Protein AF-A0A5A7MKV9-F1 (afdb_monomer_lite)

pLDDT: mean 92.02, std 10.23, range [53.66, 98.19]

Organism: NCBI:txid1236966

Foldseek 3Di:
DVVQCVVCVDPESNHDDDPVCVVCLVVLVVCVVVVPDDDPSSVSNSVCSVVDPVSVVVVVVVVVDPDDDPPPPD

Structure (mmCIF, N/CA/C/O backbone):
data_AF-A0A5A7MKV9-F1
#
_entry.id   AF-A0A5A7MKV9-F1
#
loop_
_atom_site.group_PDB
_atom_site.id
_atom_site.type_symbol
_atom_site.label_atom_id
_atom_site.label_alt_id
_atom_site.label_comp_id
_atom_site.label_asym_id
_atom_site.label_entity_id
_atom_site.label_seq_id
_atom_site.pdbx_PDB_ins_code
_atom_site.Cartn_x
_atom_site.Cartn_y
_atom_site.Cartn_z
_atom_site.occupancy
_atom_site.B_iso_or_equiv
_atom_site.auth_seq_id
_atom_site.auth_comp_id
_atom_site.auth_asym_id
_atom_site.auth_atom_id
_atom_site.pdbx_PDB_model_num
ATOM 1 N N . MET A 1 1 ? -6.261 4.212 7.640 1.00 81.81 1 MET A N 1
ATOM 2 C CA . MET A 1 1 ? -6.276 2.820 7.153 1.00 81.81 1 MET A CA 1
ATOM 3 C C . MET A 1 1 ? -6.742 1.885 8.253 1.00 81.81 1 MET A C 1
ATOM 5 O O . MET A 1 1 ? -7.814 1.327 8.095 1.00 81.81 1 MET A O 1
ATOM 9 N N . ASP A 1 2 ? -6.029 1.801 9.379 1.00 91.12 2 ASP A N 1
ATOM 10 C CA . ASP A 1 2 ? -6.372 0.894 10.489 1.00 91.12 2 ASP A CA 1
ATOM 11 C C . ASP A 1 2 ? -7.821 1.003 10.962 1.00 91.12 2 ASP A C 1
ATOM 13 O O . ASP A 1 2 ? -8.507 -0.008 11.054 1.00 91.12 2 ASP A O 1
ATOM 17 N N . GLU A 1 3 ? -8.320 2.220 11.181 1.00 94.06 3 GLU A N 1
ATOM 18 C CA . GLU A 1 3 ? -9.708 2.403 11.613 1.00 94.06 3 GLU A CA 1
ATOM 19 C C . GLU A 1 3 ? -10.724 1.938 10.560 1.00 94.06 3 GLU A C 1
ATOM 21 O O . GLU A 1 3 ? -11.705 1.283 10.895 1.00 94.06 3 GLU A O 1
ATOM 26 N N . ALA A 1 4 ? -10.466 2.206 9.278 1.00 94.88 4 ALA A N 1
ATOM 27 C CA . ALA A 1 4 ? -11.346 1.785 8.189 1.00 94.88 4 ALA A CA 1
ATOM 28 C C . ALA A 1 4 ? -11.376 0.251 8.054 1.00 94.88 4 ALA A C 1
ATOM 30 O O . ALA A 1 4 ? -12.451 -0.342 8.005 1.00 94.88 4 ALA A O 1
ATOM 31 N N . LEU A 1 5 ? -10.208 -0.401 8.105 1.00 95.19 5 LEU A N 1
ATOM 32 C CA . LEU A 1 5 ? -10.086 -1.865 8.091 1.00 95.19 5 LEU A CA 1
ATOM 33 C C . LEU A 1 5 ? -10.761 -2.507 9.309 1.00 95.19 5 LEU A C 1
ATOM 35 O O . LEU A 1 5 ? -11.417 -3.537 9.189 1.00 95.19 5 LEU A O 1
ATOM 39 N N . ARG A 1 6 ? -10.622 -1.894 10.488 1.00 94.56 6 ARG A N 1
ATOM 40 C CA . ARG A 1 6 ? -11.245 -2.379 11.722 1.00 94.56 6 ARG A CA 1
ATOM 41 C C . ARG A 1 6 ? -12.769 -2.275 11.668 1.00 94.56 6 ARG A C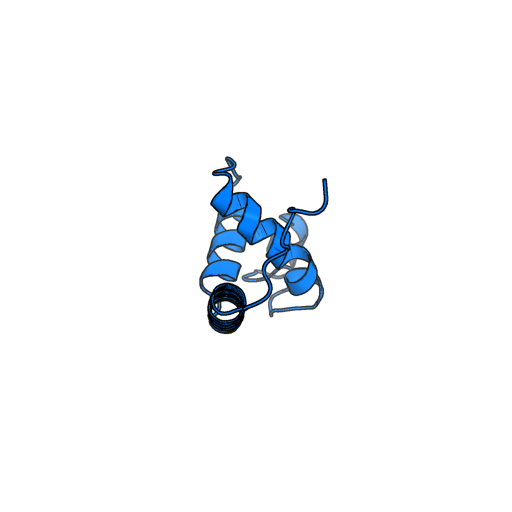 1
ATOM 43 O O . ARG A 1 6 ? -13.444 -3.192 12.122 1.00 94.56 6 ARG A O 1
ATOM 50 N N . LEU A 1 7 ? -13.304 -1.171 11.145 1.00 96.00 7 LEU A N 1
ATOM 51 C CA . LEU A 1 7 ? -14.749 -0.941 11.054 1.00 96.00 7 LEU A CA 1
ATOM 52 C C . LEU A 1 7 ? -15.416 -1.774 9.956 1.00 96.00 7 LEU A C 1
ATOM 54 O O . LEU A 1 7 ? -16.541 -2.224 10.147 1.00 96.00 7 LEU A O 1
ATOM 58 N N . SER A 1 8 ? -14.741 -1.981 8.827 1.00 95.38 8 SER A N 1
ATOM 59 C CA . SER A 1 8 ? -15.275 -2.774 7.715 1.00 95.38 8 SER A CA 1
ATOM 60 C C . SER A 1 8 ? -15.104 -4.282 7.891 1.00 95.38 8 SER A C 1
ATOM 62 O O . SER A 1 8 ? -15.825 -5.050 7.264 1.00 95.38 8 SER A O 1
ATOM 64 N N . GLY A 1 9 ? -14.157 -4.709 8.732 1.00 93.31 9 GLY A N 1
ATOM 65 C CA . GLY A 1 9 ? -13.741 -6.109 8.844 1.00 93.31 9 GLY A CA 1
ATOM 66 C C . GLY A 1 9 ? -12.709 -6.527 7.791 1.00 93.31 9 GLY A C 1
ATOM 67 O O . GLY A 1 9 ? -12.268 -7.677 7.805 1.00 93.31 9 GLY A O 1
ATOM 68 N N . GLY A 1 10 ? -12.286 -5.605 6.917 1.00 92.38 10 GLY A N 1
ATOM 69 C CA . GLY A 1 10 ? -11.447 -5.917 5.766 1.00 92.38 10 GLY A CA 1
ATOM 70 C C . GLY A 1 10 ? -12.174 -6.797 4.734 1.00 92.38 10 GLY A C 1
ATOM 71 O O . GLY A 1 10 ? -13.377 -7.023 4.847 1.00 92.38 10 GLY A O 1
ATOM 72 N N . PRO A 1 11 ? -11.460 -7.321 3.729 1.00 94.75 11 PRO A N 1
ATOM 73 C CA . PRO A 1 11 ? -10.009 -7.246 3.554 1.00 94.75 11 PRO A CA 1
ATOM 74 C C . PRO A 1 11 ? -9.510 -5.947 2.883 1.00 94.75 11 PRO A C 1
ATOM 76 O O . PRO A 1 11 ? -8.327 -5.623 3.002 1.00 94.75 11 PRO A O 1
ATOM 79 N N . PHE A 1 12 ? -10.401 -5.169 2.259 1.00 97.25 12 PHE A N 1
ATOM 80 C CA . PHE A 1 12 ? -10.130 -3.819 1.747 1.00 97.25 12 PHE A CA 1
ATOM 81 C C . PHE A 1 12 ? -10.637 -2.731 2.704 1.00 97.25 12 PHE A C 1
ATOM 83 O O . PHE A 1 12 ? -11.281 -3.032 3.709 1.00 97.25 12 PHE A O 1
ATOM 90 N N . LEU A 1 13 ? -10.343 -1.453 2.425 1.00 97.44 13 LEU A N 1
ATOM 91 C CA . LEU A 1 13 ? -10.605 -0.347 3.361 1.00 97.44 13 LEU A CA 1
ATOM 92 C C . LEU A 1 13 ? -12.071 -0.257 3.818 1.00 97.44 13 LEU A C 1
ATOM 94 O O . LEU A 1 13 ? -12.322 0.135 4.957 1.00 97.44 13 LEU A O 1
ATOM 98 N N . TYR A 1 14 ? -13.014 -0.642 2.956 1.00 96.94 14 TYR A N 1
ATOM 99 C CA . TYR A 1 14 ? -14.454 -0.645 3.234 1.00 96.94 14 TYR A CA 1
ATOM 100 C C . TYR A 1 14 ? -15.109 -2.017 3.004 1.00 96.94 14 TYR A C 1
ATOM 102 O O . TYR A 1 14 ? -16.299 -2.094 2.707 1.00 96.94 14 TYR A O 1
ATOM 110 N N . GLY A 1 15 ? -14.345 -3.099 3.183 1.00 95.56 15 GLY A N 1
ATOM 111 C CA . GLY A 1 15 ? -14.812 -4.472 2.999 1.00 95.56 15 GLY A CA 1
ATOM 112 C C . GLY A 1 15 ? -14.479 -4.962 1.598 1.00 95.56 15 GLY A C 1
ATOM 113 O O . GLY A 1 15 ? -13.409 -5.535 1.387 1.00 95.56 15 GLY A O 1
ATOM 114 N N . ASP A 1 16 ? -15.360 -4.668 0.645 1.00 96.25 16 ASP A N 1
ATOM 115 C CA . ASP A 1 16 ?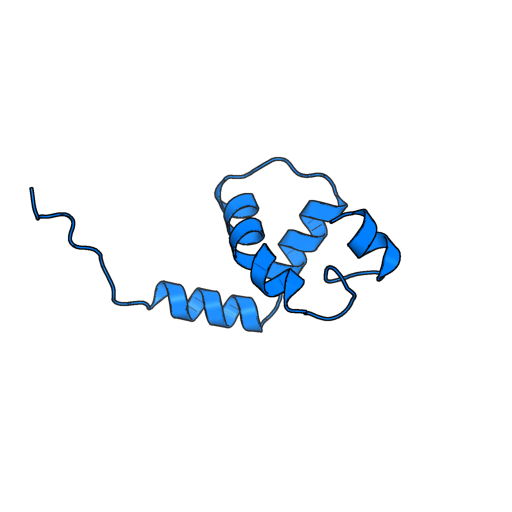 -15.129 -4.929 -0.777 1.00 96.25 16 ASP A CA 1
ATOM 116 C C . ASP A 1 16 ? -14.218 -3.865 -1.407 1.00 96.25 16 ASP A C 1
ATOM 118 O O . ASP A 1 16 ? -14.098 -2.741 -0.908 1.00 96.25 16 ASP A O 1
ATOM 122 N N . TYR A 1 17 ? -13.584 -4.215 -2.532 1.00 96.50 17 TYR A N 1
ATOM 123 C CA . TYR A 1 17 ? -12.736 -3.283 -3.270 1.00 96.50 17 TYR A CA 1
ATOM 124 C C . TYR A 1 17 ? -13.531 -2.047 -3.701 1.00 96.50 17 TYR A C 1
ATOM 126 O O . TYR A 1 17 ? -14.601 -2.149 -4.306 1.00 96.50 17 TYR A O 1
ATOM 134 N N . SER A 1 18 ? -12.989 -0.866 -3.414 1.00 97.06 18 SER A N 1
ATOM 135 C CA . SER A 1 18 ? -13.665 0.405 -3.651 1.00 97.06 18 SER A CA 1
ATOM 136 C C . SER A 1 18 ? -12.752 1.439 -4.311 1.00 97.06 18 SER A C 1
ATOM 138 O O . SER A 1 18 ? -11.545 1.251 -4.464 1.00 97.06 18 SER A O 1
ATOM 140 N N . ILE A 1 19 ? -13.318 2.599 -4.656 1.00 97.62 19 ILE A N 1
ATOM 141 C CA . ILE A 1 19 ? -12.543 3.737 -5.172 1.00 97.62 19 ILE A CA 1
ATOM 142 C C . ILE A 1 19 ? -11.444 4.193 -4.200 1.00 97.62 19 ILE A C 1
ATOM 144 O O . ILE A 1 19 ? -10.404 4.686 -4.635 1.00 97.62 19 ILE A O 1
ATOM 148 N N . ALA A 1 20 ? -11.642 4.002 -2.890 1.00 97.50 20 ALA A N 1
ATOM 149 C CA . ALA A 1 20 ? -10.606 4.288 -1.908 1.00 97.50 20 ALA A CA 1
ATOM 150 C C . ALA A 1 20 ? -9.392 3.379 -2.139 1.00 97.50 20 ALA A C 1
ATOM 152 O O . ALA A 1 20 ? -8.263 3.856 -2.192 1.00 97.50 20 ALA A O 1
ATOM 153 N N . ASP A 1 21 ? -9.615 2.090 -2.368 1.00 98.19 21 ASP A N 1
ATOM 154 C CA . ASP A 1 21 ? -8.547 1.128 -2.626 1.00 98.19 21 ASP A CA 1
ATOM 155 C C . ASP A 1 21 ? -7.847 1.392 -3.958 1.00 98.19 21 ASP A C 1
ATOM 157 O O . ASP A 1 21 ? -6.622 1.315 -4.025 1.00 98.19 21 ASP A O 1
ATOM 161 N N . ALA A 1 22 ? -8.580 1.810 -4.992 1.00 97.25 22 ALA A N 1
ATOM 162 C CA . ALA A 1 22 ? -7.983 2.252 -6.255 1.00 97.25 22 ALA A CA 1
ATOM 163 C C . ALA A 1 22 ? -7.025 3.431 -6.061 1.00 97.25 22 ALA A C 1
ATOM 165 O O . ALA A 1 22 ? -5.914 3.423 -6.592 1.00 97.25 22 ALA A O 1
ATOM 166 N N . PHE A 1 23 ? -7.407 4.408 -5.236 1.00 97.44 23 PHE A N 1
ATOM 167 C CA . PHE A 1 23 ? -6.538 5.532 -4.897 1.00 97.44 23 PHE A CA 1
ATOM 168 C C . PHE A 1 23 ? -5.298 5.101 -4.095 1.00 97.44 23 PHE A C 1
ATOM 170 O O . PHE A 1 23 ? -4.206 5.623 -4.316 1.00 97.44 23 PHE A O 1
ATOM 177 N N . PHE A 1 24 ? -5.444 4.136 -3.182 1.00 97.06 24 PHE A N 1
ATOM 178 C CA . PHE A 1 24 ? -4.352 3.648 -2.332 1.00 97.06 24 PHE A CA 1
ATOM 179 C C . PHE A 1 24 ? -3.481 2.562 -2.981 1.00 97.06 24 PHE A C 1
ATOM 181 O O . PHE A 1 24 ? -2.359 2.335 -2.524 1.00 97.06 24 PHE A O 1
ATOM 188 N N . THR A 1 25 ? -3.925 1.938 -4.072 1.00 97.62 25 THR A N 1
ATOM 189 C CA . THR A 1 25 ? -3.191 0.873 -4.773 1.00 97.62 25 THR A CA 1
ATOM 190 C C . THR A 1 25 ? -1.774 1.316 -5.178 1.00 97.62 25 THR A C 1
ATOM 192 O O . THR A 1 25 ? -0.821 0.622 -4.824 1.00 97.62 25 THR A O 1
ATOM 195 N N . PRO A 1 26 ? -1.551 2.494 -5.802 1.00 96.56 26 PRO A N 1
ATOM 196 C CA . PRO A 1 26 ? -0.199 2.965 -6.114 1.00 96.56 26 PRO A CA 1
ATOM 197 C C . PRO A 1 26 ? 0.680 3.224 -4.880 1.00 96.56 26 PRO A C 1
ATOM 199 O O . PRO A 1 26 ? 1.907 3.200 -4.986 1.00 96.56 26 PRO A O 1
ATOM 202 N N . LEU A 1 27 ? 0.093 3.521 -3.718 1.00 96.56 27 LEU A N 1
ATOM 203 C CA . LEU A 1 27 ? 0.854 3.634 -2.474 1.00 96.56 27 LEU A CA 1
ATOM 204 C C . LEU A 1 27 ? 1.269 2.243 -1.988 1.00 96.56 27 LEU A C 1
ATOM 206 O O . LEU A 1 27 ? 2.445 2.037 -1.698 1.00 96.56 27 LEU A O 1
ATOM 210 N N . ALA A 1 28 ? 0.338 1.287 -1.961 1.00 96.62 28 ALA A N 1
ATOM 211 C CA . ALA A 1 28 ? 0.602 -0.090 -1.549 1.00 96.62 28 ALA A CA 1
ATOM 212 C C . ALA A 1 28 ? 1.754 -0.726 -2.351 1.00 96.62 28 ALA A C 1
ATOM 214 O O . ALA A 1 28 ? 2.647 -1.337 -1.762 1.00 96.62 28 ALA A O 1
ATOM 215 N N . THR A 1 29 ? 1.812 -0.493 -3.669 1.00 96.06 29 THR A N 1
ATOM 216 C CA . THR A 1 29 ? 2.911 -1.006 -4.508 1.00 96.06 29 THR A CA 1
ATOM 217 C C . THR A 1 29 ? 4.278 -0.428 -4.144 1.00 96.06 29 THR A C 1
ATOM 219 O O .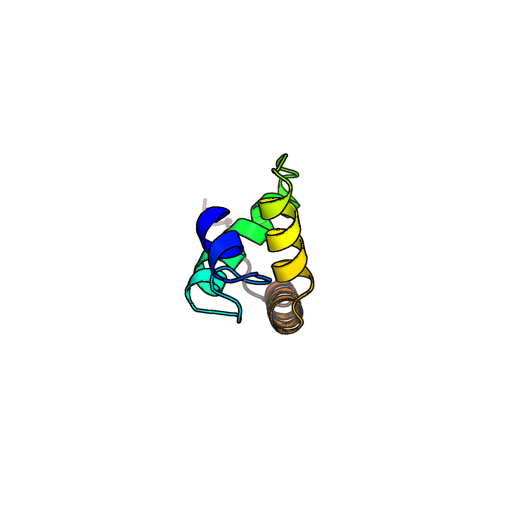 THR A 1 29 ? 5.281 -1.148 -4.166 1.00 96.06 29 THR A O 1
ATOM 222 N N . ARG A 1 30 ? 4.341 0.860 -3.785 1.00 96.38 30 ARG A N 1
ATOM 223 C CA . ARG A 1 30 ? 5.581 1.531 -3.364 1.00 96.38 30 ARG A CA 1
ATOM 224 C C . ARG A 1 30 ? 6.030 1.085 -1.986 1.00 96.38 30 ARG A C 1
ATOM 226 O O . ARG A 1 30 ? 7.220 0.870 -1.803 1.00 96.38 30 ARG A O 1
ATOM 233 N N . LEU A 1 31 ? 5.097 0.894 -1.053 1.00 96.44 31 LEU A N 1
ATOM 234 C CA . LEU A 1 31 ? 5.421 0.381 0.279 1.00 96.44 31 LEU A CA 1
ATOM 235 C C . LEU A 1 31 ? 6.138 -0.972 0.190 1.00 96.44 31 LEU A C 1
ATOM 237 O O . LEU A 1 31 ? 7.147 -1.164 0.861 1.00 96.44 31 LEU A O 1
ATOM 241 N N . ARG A 1 32 ? 5.687 -1.857 -0.710 1.00 93.06 32 ARG A N 1
ATOM 242 C CA . ARG A 1 32 ? 6.371 -3.126 -0.988 1.00 93.06 32 ARG A CA 1
ATOM 243 C C . ARG A 1 32 ? 7.703 -2.946 -1.724 1.00 93.06 32 ARG A C 1
ATOM 245 O O . ARG A 1 32 ? 8.664 -3.633 -1.411 1.00 93.06 32 ARG A O 1
ATOM 252 N N . SER A 1 33 ? 7.767 -2.054 -2.714 1.00 92.12 33 SER A N 1
ATOM 253 C CA . SER A 1 33 ? 8.974 -1.869 -3.543 1.00 92.12 33 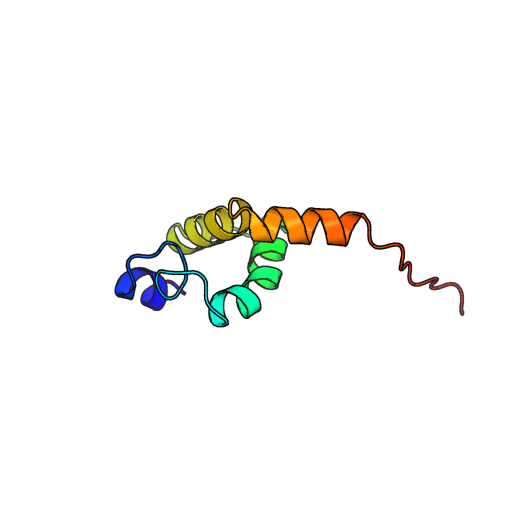SER A CA 1
ATOM 254 C C . SER A 1 33 ? 10.125 -1.197 -2.793 1.00 92.12 33 SER A C 1
ATOM 256 O O . SER A 1 33 ? 11.285 -1.458 -3.090 1.00 92.12 33 SER A O 1
ATOM 258 N N . TYR A 1 34 ? 9.809 -0.317 -1.844 1.00 95.50 34 TYR A N 1
ATOM 259 C CA . TYR A 1 34 ? 10.787 0.399 -1.026 1.00 95.50 34 TYR A CA 1
ATOM 260 C C . TYR A 1 34 ? 11.101 -0.312 0.294 1.00 95.50 34 TYR A C 1
ATOM 262 O O . TYR A 1 34 ? 11.866 0.232 1.083 1.00 95.50 34 TYR A O 1
ATOM 270 N N . ASP A 1 35 ? 10.514 -1.492 0.522 1.00 93.31 35 ASP A N 1
ATOM 271 C CA . ASP A 1 35 ? 10.713 -2.308 1.725 1.00 93.31 35 ASP A CA 1
ATOM 272 C C . ASP A 1 35 ? 10.496 -1.511 3.025 1.00 93.31 35 ASP A C 1
ATOM 274 O O . ASP A 1 35 ? 11.297 -1.525 3.957 1.00 93.31 35 ASP A O 1
ATOM 278 N N . VAL A 1 36 ? 9.411 -0.730 3.055 1.00 95.44 36 VAL A N 1
ATOM 279 C CA . VAL A 1 36 ? 9.067 0.103 4.213 1.00 95.44 36 VAL A CA 1
ATOM 280 C C . VAL A 1 36 ? 8.571 -0.793 5.344 1.00 95.44 36 VAL A C 1
ATOM 282 O O . VAL A 1 36 ? 7.673 -1.609 5.138 1.00 95.44 36 VAL A O 1
ATOM 285 N N . GLU A 1 37 ? 9.090 -0.602 6.557 1.00 96.44 37 GLU A N 1
ATOM 286 C CA . GLU A 1 37 ? 8.578 -1.299 7.737 1.00 96.44 37 GLU A CA 1
ATOM 287 C C . GLU A 1 37 ? 7.160 -0.810 8.077 1.00 96.44 37 GLU A C 1
ATOM 289 O O . GLU A 1 37 ? 6.901 0.387 8.230 1.00 96.44 37 GLU A O 1
ATOM 294 N N . LEU A 1 38 ? 6.222 -1.752 8.179 1.00 95.31 38 LEU A N 1
ATOM 295 C CA . LEU A 1 38 ? 4.798 -1.487 8.362 1.00 95.31 38 LEU A CA 1
ATOM 296 C C . LEU A 1 38 ? 4.247 -2.206 9.595 1.00 95.31 38 LEU A C 1
ATOM 298 O O . LEU A 1 38 ? 4.670 -3.307 9.943 1.00 95.31 38 LEU A O 1
ATOM 302 N N . GLY A 1 39 ? 3.218 -1.616 10.205 1.00 95.38 39 GLY A N 1
ATOM 303 C CA . GLY A 1 39 ? 2.387 -2.312 11.187 1.00 95.38 39 GLY A CA 1
ATOM 304 C C . GLY A 1 39 ? 1.576 -3.454 10.560 1.00 95.38 39 GLY A C 1
ATOM 305 O O . GLY A 1 39 ? 1.386 -3.516 9.344 1.00 95.38 39 GLY A O 1
ATOM 306 N N . GLU A 1 40 ? 1.054 -4.356 11.392 1.00 94.19 40 GLU A N 1
ATOM 307 C CA . GLU A 1 40 ? 0.363 -5.577 10.947 1.00 94.19 40 GLU A CA 1
ATOM 308 C C . GLU A 1 40 ? -0.814 -5.301 9.991 1.00 94.19 40 GLU A C 1
ATOM 310 O O . GLU A 1 40 ? -0.880 -5.878 8.905 1.00 94.19 40 GLU A O 1
ATOM 315 N N . SER A 1 41 ? -1.724 -4.389 10.350 1.00 94.00 41 SER A N 1
ATOM 316 C CA . SER A 1 41 ? -2.902 -4.053 9.533 1.00 94.00 41 SER A CA 1
ATOM 317 C C . SER A 1 41 ? -2.523 -3.540 8.145 1.00 94.00 41 SER A C 1
ATOM 319 O O . SER A 1 41 ? -3.119 -3.949 7.147 1.00 94.00 41 SER A O 1
ATOM 321 N N . ALA A 1 42 ? -1.503 -2.683 8.084 1.00 94.69 42 ALA A N 1
ATOM 322 C CA . ALA A 1 42 ? -0.967 -2.144 6.844 1.00 94.69 42 ALA A CA 1
ATOM 323 C C . ALA A 1 42 ? -0.340 -3.241 5.979 1.00 94.69 42 ALA A C 1
ATOM 325 O O . ALA A 1 42 ? -0.637 -3.319 4.789 1.00 94.69 42 ALA A O 1
ATOM 326 N N . ASN A 1 43 ? 0.461 -4.125 6.582 1.00 96.25 43 ASN A N 1
ATOM 327 C CA . ASN A 1 43 ? 1.047 -5.271 5.890 1.00 96.25 43 ASN A CA 1
ATOM 328 C C . ASN A 1 43 ? -0.022 -6.182 5.278 1.00 96.25 43 ASN A C 1
ATOM 330 O O . ASN A 1 43 ? 0.082 -6.541 4.107 1.00 96.25 43 ASN A O 1
ATOM 334 N N . ARG A 1 44 ? -1.079 -6.520 6.029 1.00 95.94 44 ARG A N 1
ATOM 335 C CA . ARG A 1 44 ? -2.179 -7.348 5.506 1.00 95.94 44 ARG A CA 1
ATOM 336 C C . ARG A 1 44 ? -2.918 -6.671 4.358 1.00 95.94 44 ARG A C 1
ATOM 338 O O . ARG A 1 44 ? -3.223 -7.333 3.375 1.00 95.94 44 ARG A O 1
ATOM 345 N N . TYR A 1 45 ? -3.187 -5.371 4.470 1.00 97.00 45 TYR A N 1
ATOM 346 C CA . TYR A 1 45 ? -3.826 -4.610 3.398 1.00 97.00 45 TYR A CA 1
ATOM 347 C C . TYR A 1 45 ? -2.975 -4.600 2.123 1.00 97.00 45 TYR A C 1
ATOM 349 O O . TYR A 1 45 ? -3.471 -4.924 1.048 1.00 97.00 45 TYR A O 1
ATOM 357 N N . VAL A 1 46 ? -1.680 -4.287 2.250 1.00 97.50 46 VAL A N 1
ATOM 358 C CA . VAL A 1 46 ? -0.731 -4.297 1.129 1.00 97.50 46 VAL A CA 1
ATOM 359 C C . VAL A 1 46 ? -0.675 -5.685 0.492 1.00 97.50 46 VAL A C 1
ATOM 361 O O . VAL A 1 46 ? -0.792 -5.793 -0.727 1.00 97.50 46 VAL A O 1
ATOM 364 N N . ALA A 1 47 ? -0.565 -6.747 1.295 1.00 97.12 47 ALA A N 1
ATOM 365 C CA . ALA A 1 47 ? -0.601 -8.119 0.798 1.00 97.12 47 ALA A CA 1
ATOM 366 C C . ALA A 1 47 ? -1.898 -8.408 0.029 1.00 97.12 47 ALA A C 1
ATOM 368 O O . ALA A 1 47 ? -1.840 -8.911 -1.088 1.00 97.12 47 ALA A O 1
ATOM 369 N N . HIS A 1 48 ? -3.054 -8.004 0.561 1.00 97.50 48 HIS A N 1
ATOM 370 C CA . HIS A 1 48 ? -4.339 -8.243 -0.087 1.00 97.50 48 HIS A CA 1
ATOM 371 C C . HIS A 1 48 ? -4.489 -7.505 -1.424 1.00 97.50 48 HIS A C 1
ATOM 373 O O . HIS A 1 48 ? -4.945 -8.099 -2.397 1.00 97.50 48 HIS A O 1
ATOM 379 N N . VAL A 1 49 ? -4.043 -6.245 -1.510 1.00 97.69 49 VAL A N 1
ATOM 380 C CA . VAL A 1 49 ? -3.985 -5.504 -2.783 1.00 97.69 49 VAL A CA 1
ATOM 381 C C . VAL A 1 49 ? -3.091 -6.230 -3.786 1.00 97.69 49 VAL A C 1
ATOM 383 O O . VAL A 1 49 ? -3.457 -6.357 -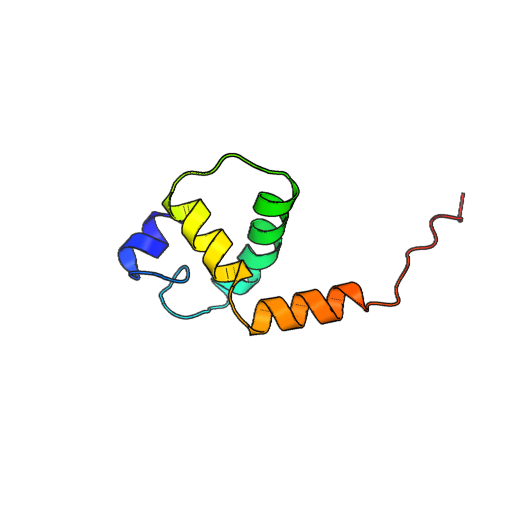4.950 1.00 97.69 49 VAL A O 1
ATOM 386 N N . HIS A 1 50 ? -1.934 -6.730 -3.346 1.00 97.31 50 HIS A N 1
ATOM 387 C CA . HIS A 1 50 ? -1.031 -7.469 -4.219 1.00 97.31 50 HIS A CA 1
ATOM 388 C C . HIS A 1 50 ? -1.604 -8.814 -4.670 1.00 97.31 50 HIS A C 1
ATOM 390 O O . HIS A 1 50 ? -1.388 -9.182 -5.816 1.00 97.31 50 HIS A O 1
ATOM 396 N N . ASP A 1 51 ? -2.326 -9.539 -3.824 1.00 97.44 51 ASP A N 1
ATOM 397 C CA . ASP A 1 51 ? -2.862 -10.863 -4.160 1.00 97.44 51 ASP A CA 1
ATOM 398 C C . ASP A 1 51 ? -4.194 -10.796 -4.931 1.00 97.44 51 ASP A C 1
ATOM 400 O O . ASP A 1 51 ? -4.666 -11.808 -5.453 1.00 97.44 51 ASP A O 1
ATOM 404 N N . TRP A 1 52 ? -4.796 -9.609 -5.046 1.00 97.56 52 TRP A N 1
ATOM 405 C CA . TRP A 1 52 ? -6.040 -9.402 -5.780 1.00 97.56 52 TRP A CA 1
ATOM 406 C C . TRP A 1 52 ? -5.850 -9.609 -7.301 1.00 97.56 52 TRP A C 1
ATOM 408 O O . TRP A 1 52 ? -4.999 -8.943 -7.905 1.00 97.56 52 TRP A O 1
ATOM 418 N N . PRO A 1 53 ? -6.637 -10.494 -7.956 1.00 97.69 53 PRO A N 1
ATOM 419 C CA . PRO A 1 53 ? -6.441 -10.843 -9.367 1.00 97.69 53 PRO A CA 1
ATOM 420 C C . PRO A 1 53 ? -6.457 -9.658 -10.335 1.00 97.69 53 PRO A C 1
ATOM 422 O O . PRO A 1 53 ? -5.641 -9.615 -11.257 1.00 97.69 53 PRO A O 1
ATOM 425 N N . ASP A 1 54 ? -7.327 -8.672 -10.113 1.00 96.81 54 ASP A N 1
ATOM 426 C CA . ASP A 1 54 ? -7.425 -7.520 -11.014 1.00 96.81 54 ASP A CA 1
ATOM 427 C C . ASP A 1 54 ? -6.169 -6.645 -10.928 1.00 96.81 54 ASP A C 1
ATOM 429 O O . ASP A 1 54 ? -5.647 -6.220 -11.959 1.00 96.81 54 ASP A O 1
ATOM 433 N N . PHE A 1 55 ? -5.602 -6.457 -9.729 1.00 97.31 55 PHE A N 1
ATOM 434 C CA . PHE A 1 55 ? -4.324 -5.760 -9.578 1.00 97.31 55 PHE A CA 1
ATOM 435 C C . PHE A 1 55 ? -3.174 -6.509 -10.262 1.00 97.31 55 PHE A C 1
ATOM 437 O O . PHE A 1 55 ? -2.315 -5.879 -10.880 1.00 97.31 55 PHE A O 1
ATOM 444 N N . GLN A 1 56 ? -3.149 -7.843 -10.202 1.00 98.06 56 GLN A N 1
ATOM 445 C CA . GLN A 1 56 ? -2.157 -8.630 -10.942 1.00 98.06 56 GLN A CA 1
ATOM 446 C C . GLN A 1 56 ? -2.298 -8.433 -12.457 1.00 98.06 56 GLN A C 1
ATOM 448 O O . GLN A 1 56 ? -1.289 -8.271 -13.144 1.00 98.06 56 GLN A O 1
ATOM 453 N N . GLY A 1 57 ? -3.533 -8.355 -12.962 1.00 97.88 57 GLY A N 1
ATOM 454 C CA . GLY A 1 57 ? -3.818 -7.988 -14.350 1.00 97.88 57 GLY A CA 1
ATOM 455 C C . GLY A 1 57 ? -3.306 -6.589 -14.705 1.00 97.88 57 GLY A C 1
ATOM 456 O O . GLY A 1 57 ? -2.619 -6.420 -15.712 1.00 97.88 57 GLY A O 1
ATOM 457 N N . TRP A 1 58 ? -3.556 -5.592 -13.852 1.00 95.69 58 TRP A N 1
ATOM 458 C CA . TRP A 1 58 ? -3.051 -4.227 -14.050 1.00 95.69 58 TRP A CA 1
ATOM 459 C C . TRP A 1 58 ? -1.527 -4.174 -14.043 1.00 95.69 58 TRP A C 1
ATOM 461 O O . TRP A 1 58 ? -0.925 -3.495 -14.870 1.00 95.69 58 TRP A O 1
ATOM 471 N N . ARG A 1 59 ? -0.889 -4.910 -13.128 1.00 95.56 59 ARG A N 1
ATOM 472 C CA . ARG A 1 59 ? 0.568 -4.991 -13.032 1.00 95.56 59 ARG A CA 1
ATOM 473 C C . ARG A 1 59 ? 1.176 -5.641 -14.271 1.00 95.56 59 ARG A C 1
ATOM 475 O O . ARG A 1 59 ? 2.196 -5.155 -14.746 1.00 95.56 59 ARG A O 1
ATOM 482 N N . ALA A 1 60 ? 0.574 -6.712 -14.784 1.00 96.50 60 ALA A N 1
ATOM 483 C CA . ALA A 1 60 ? 1.019 -7.345 -16.021 1.00 96.50 60 ALA A CA 1
ATOM 484 C C . ALA A 1 60 ? 0.924 -6.369 -17.204 1.00 96.50 60 ALA A C 1
ATOM 486 O O . ALA A 1 60 ? 1.921 -6.151 -17.884 1.00 96.50 60 ALA A O 1
ATOM 487 N N . ALA A 1 61 ? -0.219 -5.696 -17.368 1.00 95.44 61 ALA A N 1
ATOM 488 C CA . ALA A 1 61 ? -0.411 -4.703 -18.424 1.00 95.44 61 ALA A CA 1
ATOM 489 C C . ALA A 1 61 ? 0.576 -3.525 -18.318 1.00 95.44 61 ALA A C 1
ATOM 491 O O . ALA A 1 61 ? 1.115 -3.080 -19.326 1.00 95.44 61 ALA A O 1
ATOM 492 N N . ALA A 1 62 ? 0.859 -3.049 -17.102 1.00 91.88 62 ALA A N 1
ATOM 493 C CA . ALA A 1 62 ? 1.832 -1.982 -16.875 1.00 91.88 62 ALA A CA 1
ATOM 494 C C . ALA A 1 62 ? 3.270 -2.396 -17.243 1.00 91.88 62 ALA A C 1
ATOM 496 O O . ALA A 1 62 ? 4.042 -1.570 -17.714 1.00 91.88 62 ALA A O 1
ATOM 497 N N . LEU A 1 63 ? 3.645 -3.667 -17.048 1.00 91.69 63 LEU A N 1
ATOM 498 C CA . LEU A 1 63 ? 4.962 -4.181 -17.452 1.00 91.69 63 LEU A CA 1
ATOM 499 C C . LEU A 1 63 ? 5.102 -4.339 -18.974 1.00 91.69 63 LEU A C 1
ATOM 501 O O . LEU A 1 63 ? 6.223 -4.357 -19.478 1.00 91.69 63 LEU A O 1
ATOM 505 N N . GLU A 1 64 ? 3.987 -4.457 -19.692 1.00 94.44 64 GLU A N 1
ATOM 506 C CA . GLU A 1 64 ? 3.935 -4.518 -21.157 1.00 94.44 64 GLU A CA 1
ATOM 507 C C . GLU A 1 64 ? 3.813 -3.130 -21.808 1.00 94.44 64 GLU A C 1
ATOM 509 O O . GLU A 1 64 ? 3.786 -3.030 -23.037 1.00 94.44 64 GLU A O 1
ATOM 514 N N . GLU A 1 65 ? 3.736 -2.052 -21.018 1.00 87.25 65 GLU A N 1
ATOM 515 C CA . GLU A 1 65 ? 3.553 -0.704 -21.549 1.00 87.25 65 GLU A CA 1
ATOM 516 C C . GLU A 1 65 ? 4.767 -0.288 -22.407 1.00 87.25 65 GLU A C 1
ATOM 518 O O . GLU A 1 65 ? 5.892 -0.212 -21.908 1.00 87.25 65 GLU A O 1
ATOM 523 N N . PRO A 1 66 ? 4.572 0.024 -23.704 1.00 84.81 66 PRO A N 1
ATOM 524 C CA . PRO A 1 66 ? 5.673 0.330 -24.618 1.00 84.81 66 PRO A CA 1
ATOM 525 C C . PRO A 1 66 ? 6.224 1.750 -24.435 1.00 84.81 66 PRO A C 1
ATOM 527 O O . PRO A 1 66 ? 7.171 2.142 -25.118 1.00 84.81 66 PRO A O 1
ATOM 530 N N . TRP A 1 67 ? 5.597 2.559 -23.580 1.00 78.06 67 TRP A N 1
ATOM 531 C CA . TRP A 1 67 ? 5.914 3.968 -23.455 1.00 78.06 67 TRP A CA 1
ATOM 532 C C . TRP A 1 67 ? 7.167 4.182 -22.604 1.00 78.06 67 TRP A C 1
ATOM 534 O O . TRP A 1 67 ? 7.137 4.211 -21.376 1.00 78.06 67 TRP A O 1
ATOM 544 N N . THR A 1 68 ? 8.293 4.365 -23.284 1.00 71.44 68 THR A N 1
ATOM 545 C CA . THR A 1 68 ? 9.535 4.846 -22.690 1.00 71.44 68 THR A CA 1
ATOM 546 C C . THR A 1 68 ? 9.624 6.361 -22.869 1.00 71.44 68 THR A C 1
ATOM 548 O O . THR A 1 68 ? 9.528 6.889 -23.978 1.00 71.44 68 THR A O 1
ATOM 551 N N . HIS A 1 69 ? 9.821 7.103 -21.777 1.00 65.19 69 HIS A N 1
ATOM 552 C CA . HIS A 1 69 ? 10.259 8.491 -21.897 1.00 65.19 69 HIS A CA 1
ATOM 553 C C . HIS A 1 69 ? 11.714 8.496 -22.358 1.00 65.19 69 HIS A C 1
ATOM 555 O O . HIS A 1 69 ? 12.612 8.214 -21.565 1.00 65.19 69 HIS A O 1
ATOM 561 N N . ASN A 1 70 ? 11.955 8.827 -23.625 1.00 62.81 70 ASN A N 1
ATOM 562 C CA . ASN A 1 70 ? 13.310 9.063 -24.103 1.00 62.81 70 ASN A CA 1
ATOM 563 C C . ASN A 1 70 ? 13.806 10.401 -23.534 1.00 62.81 70 ASN A C 1
ATOM 565 O O . ASN A 1 70 ? 13.508 11.465 -24.077 1.00 62.81 70 ASN A O 1
ATOM 569 N N . SER A 1 71 ? 14.520 10.368 -22.409 1.00 63.31 71 SER A N 1
ATOM 570 C CA . SER A 1 71 ? 15.145 11.544 -21.793 1.00 63.31 71 SER A CA 1
ATOM 571 C C . SER A 1 71 ? 16.439 11.953 -22.517 1.00 63.31 71 SER A C 1
ATOM 573 O O . SER A 1 71 ? 17.429 12.260 -21.864 1.00 63.31 71 SER A O 1
ATOM 575 N N . ASP A 1 72 ? 16.428 11.950 -23.853 1.00 62.22 72 ASP A N 1
ATOM 576 C CA . ASP A 1 72 ? 17.570 12.320 -24.709 1.00 62.22 72 ASP A CA 1
ATOM 577 C C . ASP A 1 72 ? 17.442 13.738 -25.293 1.00 62.22 72 ASP A C 1
ATOM 579 O O . ASP A 1 72 ? 18.168 14.111 -26.209 1.00 62.22 72 ASP A O 1
ATOM 583 N N . PHE A 1 73 ? 16.522 14.557 -24.779 1.00 59.28 73 PHE A N 1
ATOM 584 C CA . PHE A 1 73 ? 16.482 15.988 -25.087 1.00 59.28 73 PHE A CA 1
ATOM 585 C C . PHE A 1 73 ? 17.139 16.796 -23.960 1.00 59.28 73 PHE A C 1
ATOM 587 O O . PHE A 1 73 ? 16.483 17.581 -23.274 1.00 59.28 73 PHE A O 1
ATOM 594 N N . LEU A 1 74 ? 18.444 16.570 -23.783 1.00 53.66 74 LEU A N 1
ATOM 595 C CA . LEU A 1 74 ? 19.410 17.590 -23.367 1.00 53.66 74 LEU A CA 1
ATOM 596 C C . LEU A 1 74 ? 20.431 17.773 -24.490 1.00 53.66 74 LEU A C 1
ATOM 598 O O . LEU A 1 74 ? 20.924 16.743 -24.997 1.00 53.66 74 LEU A O 1
#

Secondary structure (DSSP, 8-state):
-HHHHHHH-SSBTBBB--HHHHHHHHHHHHHHHTT----HHHHHHHHHHHH-HHHHHHHHHHHT----------

Sequence (74 aa):
MDEALRLSGGPFLYGDYSIADAFFTPLATRLRSYDVELGESANRYVAHVHDWPDFQGWRAAALEEPWTHNSDFL

InterPro do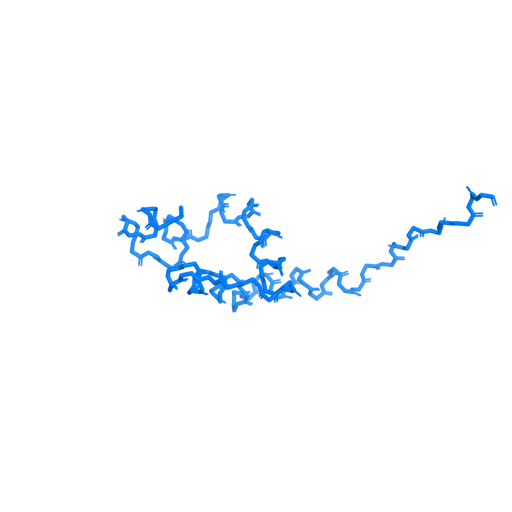mains:
  IPR036282 Glutathione S-transferase, C-terminal domain superfamily [SSF47616] (6-67)

Radius of gyration: 14.97 Å; chains: 1; bounding box: 35×28×37 Å